Protein AF-A0A978TCV1-F1 (afdb_monomer_lite)

Radius of gyration: 11.41 Å; chains: 1; bounding box: 23×23×25 Å

Foldseek 3Di:
DQWDQDPQATKGAPDDLVNVCVVVVHDSVVSVVVVVVCVVVVQWDQPPVGNIIGRNNVPVVCVVVVVD

Sequence (68 aa):
AYGQSTEAGVELLNLSTQDLADLSDITADEASKIMTKLSEKGWISQAVSRSALVLKNPKQLAHLAGRL

pLDDT: mean 78.4, std 9.14, range [44.69, 89.75]

Structure (mmCIF, N/CA/C/O backbone):
data_AF-A0A978TCV1-F1
#
_entry.id   AF-A0A978TCV1-F1
#
loop_
_atom_site.group_PDB
_atom_site.id
_atom_site.type_symbol
_atom_site.label_atom_id
_atom_site.label_alt_id
_atom_site.label_comp_id
_atom_site.label_asym_id
_atom_site.label_entity_id
_atom_site.label_seq_id
_atom_site.pdbx_PDB_ins_code
_atom_site.Cartn_x
_atom_site.Cartn_y
_atom_site.Cartn_z
_atom_site.occupancy
_atom_site.B_iso_or_equiv
_atom_site.auth_seq_id
_atom_site.auth_comp_id
_atom_site.auth_asym_id
_atom_site.auth_atom_id
_atom_site.pdbx_PDB_model_num
ATOM 1 N N . ALA A 1 1 ? -3.883 -12.573 -12.380 1.00 50.84 1 ALA A N 1
ATOM 2 C CA . ALA A 1 1 ? -2.648 -11.913 -11.916 1.00 50.84 1 ALA A CA 1
ATOM 3 C C . ALA A 1 1 ? -2.951 -10.429 -11.779 1.00 50.84 1 ALA A C 1
ATOM 5 O O . ALA A 1 1 ? -3.292 -9.818 -12.779 1.00 50.84 1 ALA A O 1
ATOM 6 N N . TYR A 1 2 ? -2.930 -9.886 -10.560 1.00 59.97 2 TYR A N 1
ATOM 7 C CA . TYR A 1 2 ? -3.317 -8.490 -10.298 1.00 59.97 2 TYR A CA 1
ATOM 8 C C . TYR A 1 2 ? -2.223 -7.473 -10.658 1.00 59.97 2 TYR A C 1
ATOM 10 O O . TYR A 1 2 ? -2.505 -6.282 -10.712 1.00 59.97 2 TYR A O 1
ATOM 18 N N . GLY A 1 3 ? -0.988 -7.930 -10.911 1.00 66.06 3 GLY A N 1
ATOM 19 C CA . GLY A 1 3 ? 0.162 -7.073 -11.198 1.00 66.06 3 GLY A CA 1
ATOM 20 C C . GLY A 1 3 ? 0.857 -7.395 -12.519 1.00 66.06 3 GLY A C 1
ATOM 21 O O . GLY A 1 3 ? 1.093 -8.567 -12.817 1.00 66.06 3 GLY A O 1
ATOM 22 N N . GLN A 1 4 ? 1.211 -6.357 -13.277 1.00 72.94 4 GLN A N 1
ATOM 23 C CA . GLN A 1 4 ? 2.145 -6.411 -14.401 1.00 72.94 4 GLN A CA 1
ATOM 24 C C . GLN A 1 4 ? 3.512 -5.884 -13.967 1.00 72.94 4 GLN A C 1
ATOM 26 O O . GLN A 1 4 ? 3.622 -4.818 -13.368 1.00 72.94 4 GLN A O 1
ATOM 31 N N . SER A 1 5 ? 4.572 -6.625 -14.275 1.00 72.12 5 SER A N 1
ATOM 32 C CA . SER A 1 5 ? 5.941 -6.139 -14.111 1.00 72.12 5 SER A CA 1
ATOM 33 C C . SER A 1 5 ? 6.262 -5.161 -15.240 1.00 72.12 5 SER A C 1
ATOM 35 O O . SER A 1 5 ? 6.264 -5.547 -16.406 1.00 72.12 5 SER A O 1
ATOM 37 N N . THR A 1 6 ? 6.524 -3.906 -14.898 1.00 74.31 6 THR A N 1
ATOM 38 C CA . THR A 1 6 ? 6.922 -2.838 -15.820 1.00 74.31 6 THR A CA 1
ATOM 39 C C . THR A 1 6 ? 8.320 -2.329 -15.464 1.00 74.31 6 THR A C 1
ATOM 41 O O . THR A 1 6 ? 8.876 -2.658 -14.414 1.00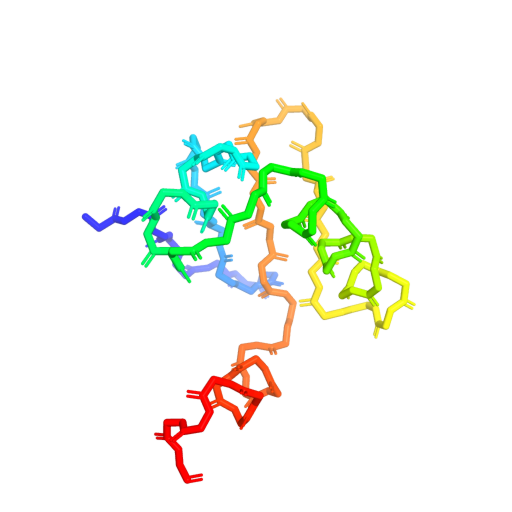 74.31 6 THR A O 1
ATOM 44 N N . GLU A 1 7 ? 8.928 -1.521 -16.334 1.00 69.88 7 GLU A N 1
ATOM 45 C CA . GLU A 1 7 ? 10.258 -0.935 -16.081 1.00 69.88 7 GLU A CA 1
ATOM 46 C C . GLU A 1 7 ? 10.296 -0.051 -14.820 1.00 69.88 7 GLU A C 1
ATOM 48 O O . GLU A 1 7 ? 11.350 0.137 -14.218 1.00 69.88 7 GLU A O 1
ATOM 53 N N . ALA A 1 8 ? 9.142 0.465 -14.384 1.00 68.62 8 ALA A N 1
ATOM 54 C CA . ALA A 1 8 ? 9.012 1.293 -13.188 1.00 68.62 8 ALA A CA 1
ATOM 55 C C . ALA A 1 8 ? 8.800 0.492 -11.888 1.00 68.62 8 ALA A C 1
ATOM 57 O O . ALA A 1 8 ? 8.820 1.087 -10.806 1.00 68.62 8 ALA A O 1
ATOM 58 N N . GLY A 1 9 ? 8.573 -0.823 -11.976 1.00 75.44 9 GLY A N 1
ATOM 59 C CA . GLY A 1 9 ? 8.231 -1.673 -10.838 1.00 75.44 9 GLY A CA 1
ATOM 60 C C . GLY A 1 9 ? 7.110 -2.662 -11.155 1.00 75.44 9 GLY A C 1
ATOM 61 O O . GLY A 1 9 ? 6.910 -3.049 -12.296 1.00 75.44 9 GLY A O 1
ATOM 62 N N . VAL A 1 10 ? 6.363 -3.104 -10.144 1.00 80.62 10 VAL A N 1
ATOM 63 C CA . VAL A 1 10 ? 5.174 -3.951 -10.363 1.00 80.62 10 VAL A CA 1
ATOM 64 C C . VAL A 1 10 ? 3.924 -3.083 -10.292 1.00 80.62 10 VAL A C 1
ATOM 66 O O . VAL A 1 10 ? 3.577 -2.600 -9.221 1.00 80.62 10 VAL A O 1
ATOM 69 N N . GLU A 1 11 ? 3.250 -2.876 -11.418 1.00 83.44 11 GLU A N 1
ATOM 70 C CA . GLU A 1 11 ? 1.974 -2.163 -11.512 1.00 83.44 11 GLU A CA 1
ATOM 71 C C . GLU A 1 11 ? 0.814 -3.098 -11.180 1.00 83.44 11 GLU A C 1
ATOM 73 O O . GLU A 1 11 ? 0.496 -3.999 -11.951 1.00 83.44 11 GLU A O 1
ATOM 78 N N . LEU A 1 12 ? 0.164 -2.873 -10.042 1.00 81.62 12 LEU A N 1
ATOM 79 C CA . LEU A 1 12 ? -1.071 -3.536 -9.643 1.00 81.62 12 LEU A CA 1
ATOM 80 C C . LEU A 1 12 ? -2.260 -2.719 -10.146 1.00 81.62 12 LEU A C 1
ATOM 82 O O . LEU A 1 12 ? -2.456 -1.579 -9.724 1.00 81.62 12 LEU A O 1
ATOM 86 N N . LEU A 1 13 ? -3.043 -3.290 -11.055 1.00 75.19 13 LEU A N 1
ATOM 87 C CA . LEU A 1 13 ? -4.205 -2.632 -11.653 1.00 75.19 13 LEU A CA 1
ATOM 88 C C . LEU A 1 13 ? -5.468 -2.992 -10.865 1.00 75.19 13 LEU A C 1
ATOM 90 O O . LEU A 1 13 ? -5.642 -4.150 -10.489 1.00 75.19 13 LEU A O 1
ATOM 94 N N . ASN A 1 14 ? -6.362 -2.017 -10.667 1.00 69.44 14 ASN A N 1
ATOM 95 C CA . ASN A 1 14 ? -7.642 -2.188 -9.962 1.00 69.44 14 ASN A CA 1
ATOM 96 C C . ASN A 1 14 ? -7.515 -2.646 -8.502 1.00 69.44 14 ASN A C 1
ATOM 98 O O . ASN A 1 14 ? -8.402 -3.327 -7.996 1.00 69.44 14 ASN A O 1
ATOM 102 N N . LEU A 1 15 ? -6.422 -2.295 -7.821 1.00 74.81 15 LEU A N 1
ATOM 103 C CA . LEU A 1 15 ? -6.242 -2.667 -6.422 1.00 74.81 15 LEU A CA 1
ATOM 104 C C . LEU A 1 15 ? -6.706 -1.523 -5.523 1.00 74.81 15 LEU A C 1
ATOM 106 O O . LEU A 1 15 ? -6.033 -0.498 -5.402 1.00 74.81 15 LEU A O 1
ATOM 110 N N . SER A 1 16 ? -7.877 -1.703 -4.917 1.00 75.12 16 SER A N 1
ATOM 111 C CA . SER A 1 16 ? -8.432 -0.745 -3.966 1.00 75.12 16 SER A CA 1
ATOM 112 C C . SER A 1 16 ? -7.826 -0.963 -2.583 1.00 75.12 16 SER A C 1
ATOM 114 O O . SER A 1 16 ? -7.449 -2.077 -2.220 1.00 75.12 16 SER A O 1
ATOM 116 N N . THR A 1 17 ? -7.815 0.075 -1.748 1.00 78.00 17 THR A N 1
ATOM 117 C CA . THR A 1 17 ? -7.448 -0.047 -0.325 1.00 78.00 17 THR A CA 1
ATOM 118 C C . THR A 1 17 ? -8.281 -1.121 0.385 1.00 78.00 17 THR A C 1
ATOM 120 O O . THR A 1 17 ? -7.798 -1.783 1.297 1.00 78.00 17 THR A O 1
ATOM 123 N N . GLN A 1 18 ? -9.523 -1.317 -0.070 1.00 79.75 18 GLN A N 1
ATOM 124 C CA . GLN A 1 18 ? -10.447 -2.316 0.452 1.00 79.75 18 GLN A CA 1
ATOM 125 C C . GLN A 1 18 ? -10.094 -3.753 0.045 1.00 79.75 18 GLN A C 1
ATOM 127 O O . GLN A 1 18 ? -10.187 -4.628 0.894 1.00 79.75 18 GLN A O 1
ATOM 132 N N . ASP A 1 19 ? -9.618 -3.999 -1.183 1.00 83.38 19 ASP A N 1
ATOM 133 C CA . ASP A 1 19 ? -9.065 -5.313 -1.561 1.00 83.38 19 ASP A CA 1
ATOM 134 C C . ASP A 1 19 ? -7.877 -5.673 -0.666 1.00 83.38 19 ASP A C 1
ATOM 136 O O . ASP A 1 19 ? -7.733 -6.802 -0.213 1.00 83.38 19 ASP A O 1
ATOM 140 N N . LEU A 1 20 ? -7.021 -4.689 -0.382 1.00 80.62 20 LEU A N 1
ATOM 141 C CA . LEU A 1 20 ? -5.849 -4.874 0.469 1.00 80.62 20 LEU A CA 1
ATOM 142 C C . LEU A 1 20 ? -6.253 -5.205 1.913 1.00 80.62 20 LEU A C 1
ATOM 144 O O . LEU A 1 20 ? -5.654 -6.083 2.531 1.00 80.62 20 LEU A O 1
ATOM 148 N N . ALA A 1 21 ? -7.276 -4.518 2.421 1.00 85.06 21 ALA A N 1
ATOM 149 C CA . ALA A 1 21 ? -7.868 -4.750 3.731 1.00 85.06 21 ALA A CA 1
ATOM 150 C C . ALA A 1 21 ? -8.464 -6.162 3.855 1.00 85.06 21 ALA A C 1
ATOM 152 O O . ALA A 1 21 ? -8.104 -6.894 4.774 1.00 85.06 21 ALA A O 1
ATOM 153 N N . ASP A 1 22 ? -9.286 -6.561 2.881 1.00 84.12 22 ASP A N 1
ATOM 154 C CA . ASP A 1 22 ? -9.942 -7.871 2.819 1.00 84.12 22 ASP A CA 1
ATOM 155 C C . ASP A 1 22 ? -8.925 -9.022 2.738 1.00 84.12 22 ASP A C 1
ATOM 157 O O . ASP A 1 22 ? -8.984 -9.971 3.513 1.00 84.12 22 ASP A O 1
ATOM 161 N N . LEU A 1 23 ? -7.907 -8.890 1.878 1.00 81.12 23 LEU A N 1
ATOM 162 C CA . LEU A 1 23 ? -6.862 -9.906 1.707 1.00 81.12 23 LEU A CA 1
ATOM 163 C C . LEU A 1 23 ? -5.927 -10.047 2.912 1.00 81.12 23 LEU A C 1
ATOM 165 O O . LEU A 1 23 ? -5.299 -11.093 3.078 1.00 81.12 23 LEU A O 1
ATOM 169 N N . SER A 1 24 ? -5.772 -8.982 3.696 1.00 77.88 24 SER A N 1
ATOM 170 C CA . SER A 1 24 ? -4.799 -8.921 4.793 1.00 77.88 24 SER A CA 1
ATOM 171 C C . SER A 1 24 ? -5.450 -9.058 6.171 1.00 77.88 24 SER A C 1
ATOM 173 O O . SER A 1 24 ? -4.742 -8.940 7.168 1.00 77.88 24 SER A O 1
ATOM 175 N N . ASP A 1 25 ? -6.767 -9.290 6.229 1.00 84.75 25 ASP A N 1
ATOM 176 C CA . ASP A 1 25 ? -7.565 -9.345 7.464 1.00 84.75 25 ASP A CA 1
ATOM 177 C C . ASP A 1 25 ? -7.369 -8.089 8.347 1.00 84.75 25 ASP A C 1
ATOM 179 O O . ASP A 1 25 ? -7.302 -8.140 9.574 1.00 84.75 25 ASP A O 1
ATOM 183 N N . ILE A 1 26 ? -7.222 -6.924 7.705 1.00 86.56 26 ILE A N 1
ATOM 184 C CA . ILE A 1 26 ? -7.094 -5.620 8.374 1.00 86.56 26 ILE A CA 1
ATOM 185 C C . ILE A 1 26 ? -8.234 -4.700 7.955 1.00 86.56 26 ILE A C 1
ATOM 187 O O . ILE A 1 26 ? -8.933 -4.934 6.975 1.00 86.56 26 ILE A O 1
ATOM 191 N N . THR A 1 27 ? -8.425 -3.601 8.678 1.00 89.75 27 THR A N 1
ATOM 192 C CA . THR A 1 27 ? -9.428 -2.602 8.301 1.00 89.75 27 THR A CA 1
ATOM 193 C C . THR A 1 27 ? -8.927 -1.712 7.161 1.00 89.75 27 THR A C 1
ATOM 195 O O . THR A 1 27 ? -7.726 -1.492 6.998 1.00 89.75 27 THR A O 1
ATOM 198 N N . ALA A 1 28 ? -9.856 -1.133 6.393 1.00 86.81 28 ALA A N 1
ATOM 199 C CA . ALA A 1 28 ? -9.525 -0.176 5.332 1.00 86.81 28 ALA A CA 1
ATOM 200 C C . ALA A 1 28 ? -8.753 1.055 5.851 1.00 86.81 28 ALA A C 1
ATOM 202 O O . ALA A 1 28 ? -7.924 1.608 5.129 1.00 86.81 28 ALA A O 1
ATOM 203 N N . ASP A 1 29 ? -8.985 1.461 7.103 1.00 88.81 29 ASP A N 1
ATOM 204 C CA . ASP A 1 29 ? -8.245 2.544 7.763 1.00 88.81 29 ASP A CA 1
ATOM 205 C C . ASP A 1 29 ? -6.774 2.165 8.002 1.00 88.81 29 ASP A C 1
ATOM 207 O O . ASP A 1 29 ? -5.863 2.908 7.629 1.00 88.81 29 ASP A O 1
ATOM 211 N N . GLU A 1 30 ? -6.529 0.966 8.537 1.00 87.56 30 GLU A N 1
ATOM 212 C CA . GLU A 1 30 ? -5.174 0.450 8.744 1.00 87.56 30 GLU A CA 1
ATOM 213 C C . GLU A 1 30 ? -4.459 0.222 7.407 1.00 87.56 30 GLU A C 1
ATOM 215 O O . GLU A 1 30 ? -3.311 0.642 7.240 1.00 87.56 30 GLU A O 1
ATOM 220 N N . ALA A 1 31 ? -5.153 -0.335 6.409 1.00 87.31 31 ALA A N 1
ATOM 221 C CA . ALA A 1 31 ? -4.635 -0.468 5.051 1.00 87.31 31 ALA A CA 1
ATOM 222 C C . ALA A 1 31 ? -4.250 0.898 4.453 1.00 87.31 31 ALA A C 1
ATOM 224 O O . A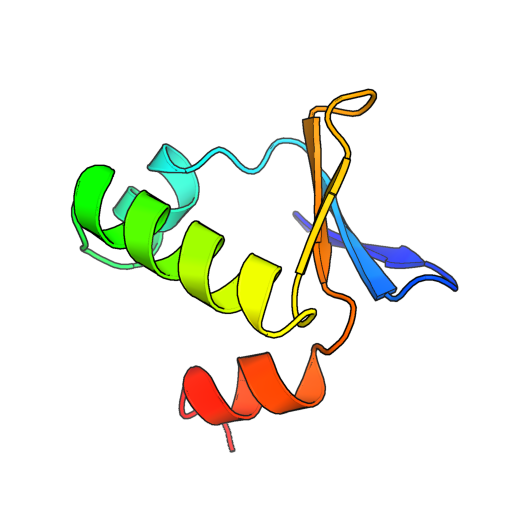LA A 1 31 ? -3.166 1.038 3.886 1.00 87.31 31 ALA A O 1
ATOM 225 N N . SER A 1 32 ? -5.078 1.931 4.640 1.00 86.25 32 SER A N 1
ATOM 226 C CA . SER A 1 32 ? -4.799 3.296 4.174 1.00 86.25 32 SER A CA 1
ATOM 227 C C . SER A 1 32 ? -3.572 3.910 4.859 1.00 86.25 32 SER A C 1
ATOM 229 O O . SER A 1 32 ? -2.699 4.483 4.196 1.00 86.25 32 SER A O 1
ATOM 231 N N . LYS A 1 33 ? -3.434 3.733 6.180 1.00 89.12 33 LYS A N 1
ATOM 232 C CA . LYS A 1 33 ? -2.238 4.159 6.929 1.00 89.12 33 LYS A CA 1
ATOM 233 C C . LYS A 1 33 ? -0.980 3.449 6.442 1.00 89.12 33 LYS A C 1
ATOM 235 O O . LYS A 1 33 ? 0.065 4.085 6.296 1.00 89.12 33 LYS A O 1
ATOM 240 N N . ILE A 1 34 ? -1.064 2.146 6.179 1.00 85.31 34 ILE A N 1
ATOM 241 C CA . ILE A 1 34 ? 0.051 1.357 5.647 1.00 85.31 34 ILE A CA 1
ATOM 242 C C . ILE A 1 34 ? 0.417 1.852 4.248 1.00 85.31 34 ILE A C 1
ATOM 244 O O . ILE A 1 34 ? 1.582 2.153 4.003 1.00 85.31 34 ILE A O 1
ATOM 248 N N . MET A 1 35 ? -0.559 2.019 3.352 1.00 82.56 35 MET A N 1
ATOM 249 C CA . MET A 1 35 ? -0.332 2.564 2.012 1.00 82.56 35 MET A CA 1
ATOM 250 C C . MET A 1 35 ? 0.305 3.957 2.059 1.00 82.56 35 MET A C 1
ATOM 252 O O . MET A 1 35 ? 1.232 4.234 1.300 1.00 82.56 35 MET A O 1
ATOM 256 N N . THR A 1 36 ? -0.127 4.813 2.983 1.00 87.00 36 THR A N 1
ATOM 257 C CA . THR A 1 36 ? 0.476 6.136 3.188 1.00 87.00 36 THR A CA 1
ATOM 258 C C . THR A 1 36 ? 1.940 6.003 3.602 1.00 87.00 36 THR A C 1
ATOM 260 O O . THR A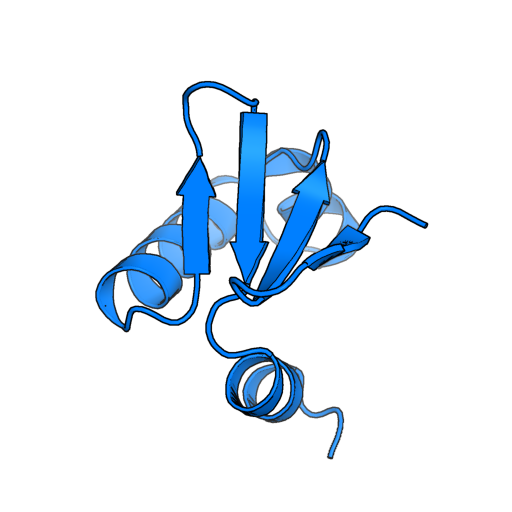 1 36 ? 2.812 6.509 2.901 1.00 87.00 36 THR A O 1
ATOM 263 N N . LYS A 1 37 ? 2.248 5.216 4.642 1.00 88.56 37 LYS A N 1
ATOM 264 C CA . LYS A 1 37 ? 3.633 4.991 5.098 1.00 88.56 37 LYS A CA 1
ATOM 265 C C . LYS A 1 37 ? 4.528 4.383 4.017 1.00 88.56 37 LYS A C 1
ATOM 267 O O . LYS A 1 37 ? 5.700 4.736 3.904 1.00 88.56 37 LYS A O 1
ATOM 272 N N . LEU A 1 38 ? 4.001 3.444 3.234 1.00 85.75 38 LEU A N 1
ATOM 273 C CA . LEU A 1 38 ? 4.718 2.818 2.123 1.00 85.75 38 LEU A CA 1
ATOM 274 C C . LEU A 1 38 ? 4.994 3.827 1.000 1.00 85.75 38 LEU A C 1
ATOM 276 O O . LEU A 1 38 ? 6.070 3.795 0.399 1.00 85.75 38 LEU A O 1
ATOM 280 N N . SER A 1 39 ? 4.044 4.725 0.733 1.00 85.44 39 SER A N 1
ATOM 281 C CA . SER A 1 39 ? 4.204 5.815 -0.228 1.00 85.44 39 SER A CA 1
ATOM 282 C C . SER A 1 39 ? 5.227 6.841 0.260 1.00 85.44 39 SER A C 1
ATOM 284 O O . SER A 1 39 ? 6.089 7.246 -0.512 1.00 85.44 39 SER A O 1
ATOM 286 N N . GLU A 1 40 ? 5.197 7.211 1.544 1.00 88.00 40 GLU A N 1
ATOM 287 C CA . GLU A 1 40 ? 6.178 8.117 2.162 1.00 88.00 40 GLU A CA 1
ATOM 288 C C . GLU A 1 40 ? 7.599 7.543 2.131 1.00 88.00 40 GLU A C 1
ATOM 290 O O . GLU A 1 40 ? 8.564 8.261 1.883 1.00 88.00 40 GLU A O 1
ATOM 295 N N . LYS A 1 41 ? 7.740 6.225 2.311 1.00 85.38 41 LYS A N 1
ATOM 296 C CA . LYS A 1 41 ? 9.018 5.513 2.143 1.00 85.38 41 LYS A CA 1
ATOM 297 C C . LYS A 1 41 ? 9.466 5.395 0.680 1.00 85.38 41 LYS A C 1
ATOM 299 O O . LYS A 1 41 ? 10.560 4.894 0.426 1.00 85.38 41 LYS A O 1
ATOM 304 N N . GLY A 1 42 ? 8.628 5.784 -0.283 1.00 85.81 42 GLY A N 1
ATOM 305 C CA . GLY A 1 42 ? 8.889 5.628 -1.714 1.00 85.81 42 GLY A CA 1
ATOM 306 C C . GLY A 1 42 ? 8.863 4.174 -2.196 1.00 85.81 42 GLY A C 1
ATOM 307 O O . GLY A 1 42 ? 9.403 3.868 -3.257 1.00 85.81 42 GLY A O 1
ATOM 308 N N . TRP A 1 43 ? 8.272 3.252 -1.426 1.00 86.25 43 TRP A N 1
ATOM 309 C CA . TRP A 1 43 ? 8.180 1.834 -1.801 1.00 86.25 43 TRP A CA 1
ATOM 310 C C . TRP A 1 43 ? 7.056 1.576 -2.796 1.00 86.25 43 TRP A C 1
ATOM 312 O O . TRP A 1 43 ? 7.159 0.658 -3.614 1.00 86.25 43 TRP A O 1
ATOM 322 N N . 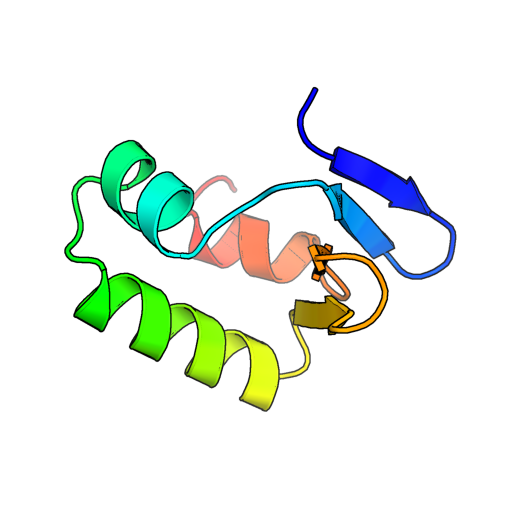ILE A 1 44 ? 6.004 2.392 -2.732 1.00 86.06 44 ILE A N 1
ATOM 323 C CA . ILE A 1 44 ? 4.880 2.367 -3.662 1.00 86.06 44 ILE A CA 1
ATOM 324 C C . ILE A 1 44 ? 4.618 3.761 -4.230 1.00 86.06 44 ILE A C 1
ATOM 326 O O . ILE A 1 44 ? 4.988 4.775 -3.641 1.00 86.06 44 ILE A O 1
ATOM 330 N N . SER A 1 45 ? 3.964 3.823 -5.380 1.00 83.44 45 SER A N 1
ATOM 331 C CA . SER A 1 45 ? 3.437 5.055 -5.956 1.00 83.44 45 SER A CA 1
ATOM 332 C C . SER A 1 45 ? 2.025 4.808 -6.457 1.00 83.44 45 SER A C 1
ATOM 334 O O . SER A 1 45 ? 1.780 3.855 -7.191 1.00 83.44 45 SER A O 1
ATOM 336 N N . GLN A 1 46 ? 1.092 5.665 -6.061 1.00 78.06 46 GLN A N 1
ATOM 337 C CA . GLN A 1 46 ? -0.284 5.601 -6.540 1.00 78.06 46 GLN A CA 1
ATOM 338 C C . GLN A 1 46 ? -0.375 6.355 -7.868 1.00 78.06 46 GLN A C 1
ATOM 340 O O . GLN A 1 46 ? -0.169 7.567 -7.927 1.00 78.06 46 GLN A O 1
ATOM 345 N N . ALA A 1 47 ? -0.664 5.639 -8.950 1.00 75.06 47 ALA A N 1
ATOM 346 C CA . ALA A 1 47 ? -0.956 6.232 -10.244 1.00 75.06 47 ALA A CA 1
ATOM 347 C C . ALA A 1 47 ? -2.449 6.577 -10.295 1.00 75.06 47 ALA A C 1
ATOM 349 O O . ALA A 1 47 ? -3.270 5.788 -10.766 1.00 75.06 47 ALA A O 1
ATOM 350 N N . VAL A 1 48 ? -2.791 7.776 -9.809 1.00 65.25 48 VAL A N 1
ATOM 351 C CA . VAL A 1 48 ? -4.171 8.302 -9.776 1.00 65.25 48 VAL A CA 1
ATOM 352 C C . VAL A 1 48 ? -4.823 8.256 -11.163 1.00 65.25 48 VAL A C 1
ATOM 354 O O . VAL A 1 48 ? -5.992 7.912 -11.284 1.00 65.25 48 VAL A O 1
ATOM 357 N N . SER A 1 49 ? -4.056 8.498 -12.230 1.00 68.56 49 SER A N 1
ATOM 358 C CA . SER A 1 49 ? -4.560 8.469 -13.611 1.00 68.56 49 SER A CA 1
ATOM 359 C C . SER A 1 49 ? -4.956 7.080 -14.123 1.00 68.56 49 SER A C 1
ATOM 361 O O . SER A 1 49 ? -5.605 6.988 -15.160 1.00 68.56 49 SER A O 1
ATOM 363 N N . ARG A 1 50 ? -4.528 5.999 -13.461 1.00 66.06 50 ARG A N 1
ATOM 364 C CA . ARG A 1 50 ? -4.751 4.615 -13.916 1.00 66.06 50 ARG A CA 1
ATOM 365 C C . ARG A 1 50 ? -5.442 3.734 -12.877 1.00 66.06 50 ARG A C 1
ATOM 367 O O . ARG A 1 50 ? -5.585 2.543 -13.131 1.00 66.06 50 ARG A O 1
ATOM 374 N N . SER A 1 51 ? -5.829 4.284 -11.720 1.00 71.19 51 SER A N 1
ATOM 375 C CA . SER A 1 51 ? -6.264 3.494 -10.554 1.00 71.19 51 SER A CA 1
ATOM 376 C C . SER A 1 51 ? -5.329 2.304 -10.307 1.00 71.19 51 SER A C 1
ATOM 378 O O . SER A 1 51 ? -5.759 1.157 -10.167 1.00 71.19 51 SER A O 1
ATOM 380 N N . ALA A 1 52 ? -4.023 2.584 -10.348 1.00 77.69 52 ALA A N 1
ATOM 381 C CA . ALA A 1 52 ? -2.983 1.570 -10.297 1.00 77.69 52 ALA A CA 1
ATOM 382 C C . ALA A 1 52 ? -1.991 1.856 -9.170 1.00 77.69 52 ALA A C 1
ATOM 384 O O . ALA A 1 52 ? -1.610 3.005 -8.933 1.00 77.69 52 ALA A O 1
ATOM 385 N N . LEU A 1 53 ? -1.542 0.802 -8.495 1.00 82.69 53 LEU A N 1
ATOM 386 C CA . LEU A 1 53 ? -0.508 0.863 -7.472 1.00 82.69 53 LEU A CA 1
ATOM 387 C C . LEU A 1 53 ? 0.814 0.372 -8.060 1.00 82.69 53 LEU A C 1
ATOM 389 O O . LEU A 1 53 ? 0.958 -0.800 -8.388 1.00 82.69 53 LEU A O 1
ATOM 393 N N . VAL A 1 54 ? 1.802 1.250 -8.171 1.00 85.25 54 VAL A N 1
ATOM 394 C CA . VAL A 1 54 ? 3.139 0.904 -8.659 1.00 85.25 54 VAL A CA 1
ATOM 395 C C . VAL A 1 54 ? 4.012 0.526 -7.469 1.00 85.25 54 VAL A C 1
ATOM 397 O O . VAL A 1 54 ? 4.367 1.383 -6.664 1.00 85.25 54 VAL A O 1
ATOM 400 N N . LEU A 1 55 ? 4.406 -0.737 -7.354 1.00 84.31 55 LEU A N 1
ATOM 401 C CA . LEU A 1 55 ? 5.413 -1.177 -6.393 1.00 84.31 55 LEU A CA 1
ATOM 402 C C . LEU A 1 55 ? 6.802 -0.834 -6.937 1.00 84.31 55 LEU A C 1
ATOM 404 O O . LEU A 1 55 ? 7.354 -1.566 -7.758 1.00 84.31 55 LEU A O 1
ATOM 408 N N . LYS A 1 56 ? 7.377 0.271 -6.461 1.00 85.56 56 LYS A N 1
ATOM 409 C CA . LYS A 1 56 ? 8.730 0.727 -6.812 1.00 85.56 56 LYS A CA 1
ATOM 410 C C . LYS A 1 56 ? 9.807 -0.185 -6.228 1.00 85.56 56 LYS A C 1
ATOM 412 O O . LYS A 1 56 ? 10.856 -0.364 -6.836 1.00 85.56 56 LYS A O 1
ATOM 417 N N . ASN A 1 57 ? 9.559 -0.749 -5.041 1.00 84.12 57 ASN A N 1
ATOM 418 C CA . ASN A 1 57 ? 10.566 -1.515 -4.306 1.00 84.12 57 ASN 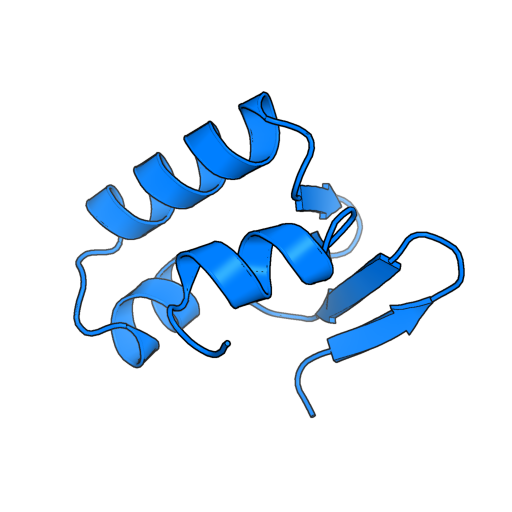A CA 1
ATOM 419 C C . ASN A 1 57 ? 10.037 -2.873 -3.796 1.00 84.12 57 ASN A C 1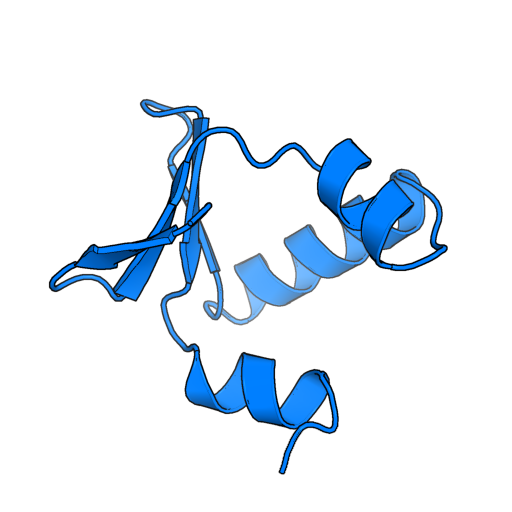
ATOM 421 O O . ASN A 1 57 ? 9.892 -3.079 -2.586 1.00 84.12 57 ASN A O 1
ATOM 425 N N . PRO A 1 58 ? 9.759 -3.834 -4.700 1.00 77.25 58 PRO A N 1
ATOM 426 C CA . PRO A 1 58 ? 9.149 -5.118 -4.344 1.00 77.25 58 PRO A CA 1
ATOM 427 C C . PRO A 1 58 ? 10.006 -5.953 -3.382 1.00 77.25 58 PRO A C 1
ATOM 429 O O . PRO A 1 58 ? 9.462 -6.711 -2.587 1.00 77.25 58 PRO A O 1
ATOM 432 N N . LYS A 1 59 ? 11.337 -5.784 -3.390 1.00 79.94 59 LYS A N 1
ATOM 433 C CA . LYS A 1 59 ? 12.245 -6.483 -2.465 1.00 79.94 59 LYS A CA 1
ATOM 434 C C . LYS A 1 59 ? 11.978 -6.135 -0.998 1.00 79.94 59 LYS A C 1
ATOM 436 O O . LYS A 1 59 ? 11.941 -7.028 -0.160 1.00 79.94 59 LYS A O 1
ATOM 441 N N . GLN A 1 60 ? 11.779 -4.854 -0.681 1.00 81.75 60 GLN A N 1
ATOM 442 C CA . GLN A 1 60 ? 11.519 -4.442 0.704 1.00 81.75 60 GLN A CA 1
ATOM 443 C C . GLN A 1 60 ? 10.088 -4.735 1.141 1.00 81.75 60 GLN A C 1
ATOM 445 O O . GLN A 1 60 ? 9.867 -5.100 2.290 1.00 81.75 60 GLN A O 1
ATOM 450 N N . LEU A 1 61 ? 9.135 -4.677 0.210 1.00 79.75 61 LEU A N 1
ATOM 451 C CA . LEU A 1 61 ? 7.774 -5.151 0.450 1.00 79.75 61 LEU A CA 1
ATOM 452 C C . LEU A 1 61 ? 7.738 -6.653 0.764 1.00 79.75 61 LEU A C 1
ATOM 454 O O . LEU A 1 61 ? 7.065 -7.053 1.705 1.00 79.75 61 LEU A O 1
ATOM 458 N N . ALA A 1 62 ? 8.498 -7.476 0.034 1.00 78.81 62 ALA A N 1
ATOM 459 C CA . ALA A 1 62 ? 8.607 -8.910 0.308 1.00 78.81 62 ALA A CA 1
ATOM 460 C C . ALA A 1 62 ? 9.230 -9.198 1.685 1.00 78.81 62 ALA A C 1
ATOM 462 O O . ALA A 1 62 ? 8.782 -10.108 2.381 1.00 78.81 62 ALA A O 1
ATOM 463 N N . HIS A 1 63 ? 10.218 -8.395 2.089 1.00 79.06 63 HIS A N 1
ATOM 464 C CA . HIS A 1 63 ? 10.823 -8.478 3.417 1.00 79.06 63 HIS A CA 1
ATOM 465 C C . HIS A 1 63 ? 9.833 -8.086 4.527 1.00 79.06 63 HIS A C 1
ATOM 467 O O . HIS A 1 63 ? 9.725 -8.784 5.528 1.00 79.06 63 HIS A O 1
ATOM 473 N N . LEU A 1 64 ? 9.047 -7.019 4.326 1.00 74.12 64 LEU A N 1
ATOM 474 C CA . LEU A 1 64 ? 7.985 -6.613 5.255 1.00 74.12 64 LEU A CA 1
ATOM 475 C C . LEU A 1 64 ? 6.892 -7.683 5.381 1.00 74.12 64 LEU A C 1
ATOM 477 O O . LEU A 1 64 ? 6.411 -7.945 6.476 1.00 74.12 64 LEU A O 1
ATOM 481 N N . ALA A 1 65 ? 6.526 -8.320 4.268 1.00 71.31 65 ALA A N 1
ATOM 482 C CA . ALA A 1 65 ? 5.550 -9.405 4.237 1.00 71.31 65 ALA A CA 1
ATOM 483 C C . ALA A 1 65 ? 6.055 -10.704 4.899 1.00 71.31 65 ALA A C 1
ATOM 485 O O . ALA A 1 65 ? 5.351 -11.711 4.864 1.00 71.31 65 ALA A O 1
ATOM 486 N N . GLY A 1 66 ? 7.275 -10.714 5.453 1.00 64.75 66 GLY A N 1
ATOM 487 C CA . GLY A 1 66 ? 7.865 -11.884 6.103 1.00 64.75 66 GLY A CA 1
ATOM 488 C C . GLY A 1 66 ? 8.080 -13.058 5.149 1.00 64.75 66 GLY A C 1
ATOM 489 O O . GLY A 1 66 ? 8.129 -14.204 5.587 1.00 64.75 66 GLY A O 1
ATOM 490 N N . ARG A 1 67 ? 8.159 -12.797 3.836 1.00 58.91 67 ARG A N 1
ATOM 491 C CA . ARG A 1 67 ? 8.243 -13.837 2.800 1.00 58.91 67 ARG A CA 1
ATOM 492 C C . ARG A 1 67 ? 9.679 -14.233 2.428 1.00 58.91 67 ARG A C 1
ATOM 494 O O . ARG A 1 67 ? 9.857 -14.905 1.413 1.00 58.91 67 ARG A O 1
ATOM 501 N N . LEU A 1 68 ? 10.671 -13.823 3.225 1.00 44.69 68 LEU A N 1
ATOM 502 C CA . LEU A 1 68 ? 12.094 -14.176 3.121 1.00 44.69 68 LEU A CA 1
ATOM 503 C C . LEU A 1 68 ? 12.752 -14.169 4.501 1.00 44.69 68 LEU A C 1
ATOM 505 O O . LEU A 1 68 ? 12.627 -13.123 5.179 1.00 44.69 68 LEU A O 1
#

Secondary structure (DSSP, 8-state):
--EEEETTEEEEES--HHHHHHHHT--HHHHHHHHHHHHHTTSEEEEGGGTEEEES-HHHHHHHTT--